Protein AF-A0AAU1DVN7-F1 (afdb_monomer)

Foldseek 3Di:
DDPDPCPPVNVVVVVVVVVVVVVVVVVVVVVVVVVVVVVVVVVVVVVVVVVVVVVVLVPDDPVPPPDPPPPPPPPPDDPDDDDDDDPDDDDDDDDDDDDDDDD

Sequence (103 aa):
MSGGELTLGAVLARLEEREREMTAQAETVREQITQLTAQHDELGRAAEEVRITRKTLLELPERNRPRRRHRSCRIIRPTSRSWRCSPRPTVRCGHGRSVRRWT

Mean predicted aligned error: 17.9 Å

Structure (mmCIF, N/CA/C/O backbone):
data_AF-A0AAU1DVN7-F1
#
_entry.id   AF-A0AAU1DVN7-F1
#
loop_
_atom_site.group_PDB
_atom_site.id
_atom_site.type_symbol
_atom_site.label_atom_id
_atom_site.label_alt_id
_atom_site.label_comp_id
_atom_site.label_asym_id
_atom_site.label_entity_id
_atom_site.label_seq_id
_atom_site.pdbx_PDB_ins_code
_atom_site.Cartn_x
_atom_site.Cartn_y
_atom_site.Cartn_z
_atom_site.occupancy
_atom_site.B_iso_or_equiv
_atom_site.auth_seq_id
_atom_site.auth_comp_id
_atom_site.auth_asym_id
_atom_site.auth_atom_id
_atom_site.pdbx_PDB_model_num
ATOM 1 N N . MET A 1 1 ? -38.120 -9.063 26.243 1.00 33.97 1 MET A N 1
ATOM 2 C CA . MET A 1 1 ? -37.143 -9.221 27.344 1.00 33.97 1 MET A CA 1
ATOM 3 C C . MET A 1 1 ? -36.212 -8.022 27.308 1.00 33.97 1 MET A C 1
ATOM 5 O O . MET A 1 1 ? -35.850 -7.609 26.216 1.00 33.97 1 MET A O 1
ATOM 9 N N . SER A 1 2 ? -35.979 -7.403 28.465 1.00 47.16 2 SER A N 1
ATOM 10 C CA . SER A 1 2 ? -35.516 -6.021 28.666 1.00 47.16 2 SER A CA 1
ATOM 11 C C . SER A 1 2 ? -34.348 -5.588 27.773 1.00 47.16 2 SER A C 1
ATOM 13 O O . SER A 1 2 ? -33.230 -6.078 27.930 1.00 47.16 2 SER A O 1
ATOM 15 N N . GLY A 1 3 ? -34.597 -4.605 26.902 1.00 50.34 3 GLY A N 1
ATOM 16 C CA . GLY A 1 3 ? -33.553 -3.706 26.415 1.00 50.34 3 GLY A CA 1
ATOM 17 C C . GLY A 1 3 ? -33.081 -2.879 27.604 1.00 50.34 3 GLY A C 1
ATOM 18 O O . GLY A 1 3 ? -33.647 -1.831 27.887 1.00 50.34 3 GLY A O 1
ATOM 19 N N . GLY A 1 4 ? -32.171 -3.457 28.387 1.00 54.72 4 GLY A N 1
ATOM 20 C CA . GLY A 1 4 ? -31.699 -2.884 29.638 1.00 54.72 4 GLY A CA 1
ATOM 21 C C . GLY A 1 4 ? -31.046 -1.532 29.393 1.00 54.72 4 GLY A C 1
ATOM 22 O O . GLY A 1 4 ? -30.314 -1.366 28.417 1.00 54.72 4 GLY A O 1
ATOM 23 N N . GLU A 1 5 ? -31.316 -0.582 30.283 1.00 57.97 5 GLU A N 1
ATOM 24 C CA . GLU A 1 5 ? -30.529 0.637 30.427 1.00 57.97 5 GLU A CA 1
ATOM 25 C C . GLU A 1 5 ? -29.046 0.255 30.467 1.00 57.97 5 GLU A C 1
ATOM 27 O O . GLU A 1 5 ? -28.548 -0.294 31.451 1.00 57.97 5 GLU A O 1
ATOM 32 N N . LEU A 1 6 ? -28.331 0.498 29.367 1.00 69.56 6 LEU A N 1
ATOM 33 C CA . LEU A 1 6 ? -26.879 0.476 29.394 1.00 69.56 6 LEU A CA 1
ATOM 34 C C . LEU A 1 6 ? -26.471 1.613 30.325 1.00 69.56 6 LEU A C 1
ATOM 36 O O . LEU A 1 6 ? -26.677 2.785 30.010 1.00 69.56 6 LEU A O 1
ATOM 40 N N . THR A 1 7 ? -25.939 1.262 31.493 1.00 84.88 7 THR A N 1
ATOM 41 C CA . THR A 1 7 ? -25.397 2.252 32.420 1.00 84.88 7 THR A CA 1
ATOM 42 C C . THR A 1 7 ? -24.336 3.075 31.690 1.00 84.88 7 THR A C 1
ATOM 44 O O . THR A 1 7 ? -23.621 2.558 30.826 1.00 84.88 7 THR A O 1
ATOM 47 N N . LEU A 1 8 ? -24.210 4.360 32.030 1.00 90.69 8 LEU A N 1
ATOM 48 C CA . LEU A 1 8 ? -23.222 5.249 31.409 1.00 90.69 8 LEU A CA 1
ATOM 49 C C . LEU A 1 8 ? -21.813 4.624 31.402 1.00 90.69 8 LEU A C 1
ATOM 51 O O . LEU A 1 8 ? -21.110 4.702 30.400 1.00 90.69 8 LEU A O 1
ATOM 55 N N . GLY A 1 9 ? -21.441 3.915 32.474 1.00 92.19 9 GLY A N 1
ATOM 56 C CA . GLY A 1 9 ? -20.172 3.186 32.562 1.00 92.19 9 GLY A CA 1
ATOM 57 C C . GLY A 1 9 ? -20.016 2.058 31.533 1.00 92.19 9 GLY A C 1
ATOM 58 O O . GLY A 1 9 ? -18.940 1.908 30.960 1.00 92.19 9 GLY A O 1
ATOM 59 N N . ALA A 1 10 ? -21.076 1.299 31.235 1.00 92.25 10 ALA A N 1
ATOM 60 C CA . ALA A 1 10 ? -21.034 0.253 30.210 1.00 92.25 10 ALA A CA 1
ATOM 61 C C . ALA A 1 10 ? -20.883 0.834 28.793 1.00 92.25 10 ALA A C 1
ATOM 63 O O . ALA A 1 10 ? -20.189 0.258 27.953 1.00 92.25 10 ALA A O 1
ATOM 64 N N . VAL A 1 11 ? -21.503 1.989 28.529 1.00 94.75 11 VAL A N 1
ATOM 65 C CA . VAL A 1 11 ? -21.347 2.703 27.252 1.00 94.75 11 VAL A CA 1
ATOM 66 C C . VAL A 1 11 ? -19.919 3.225 27.096 1.00 94.75 11 VAL A C 1
ATOM 68 O O . VAL A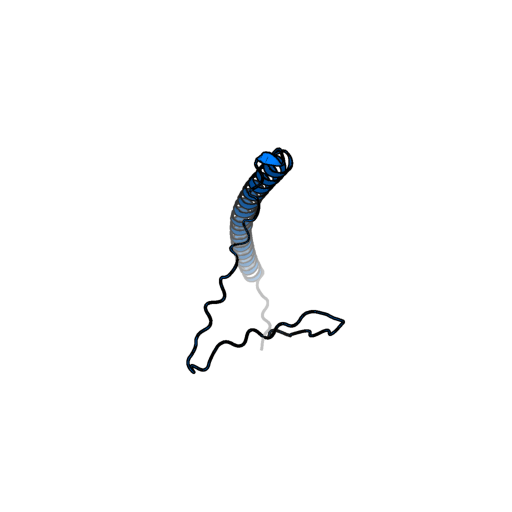 1 11 ? -19.314 3.013 26.047 1.00 94.75 11 VAL A O 1
ATOM 71 N N . LEU A 1 12 ? -19.361 3.844 28.140 1.00 95.56 12 LEU A N 1
ATOM 72 C CA . LEU A 1 12 ? -17.990 4.361 28.127 1.00 95.56 12 LEU A CA 1
ATOM 73 C C . LEU A 1 12 ? -16.959 3.248 27.905 1.00 95.56 12 LEU A C 1
ATOM 75 O O . LEU A 1 12 ? -16.116 3.381 27.024 1.00 95.56 12 LEU A O 1
ATOM 79 N N . ALA A 1 13 ? -17.084 2.113 28.597 1.00 95.25 13 ALA A N 1
ATOM 80 C CA . ALA A 1 13 ? -16.178 0.978 28.410 1.00 95.25 13 ALA A CA 1
ATOM 81 C C . ALA A 1 13 ? -16.189 0.442 26.965 1.00 95.25 13 ALA A C 1
ATOM 83 O O . ALA A 1 13 ? -15.145 0.107 26.407 1.00 95.25 13 ALA A O 1
ATOM 84 N N . ARG A 1 14 ? -17.366 0.395 26.326 1.00 95.44 14 ARG A N 1
ATOM 85 C CA . ARG A 1 14 ? -17.489 -0.026 24.922 1.00 95.44 14 ARG A CA 1
ATOM 86 C C . ARG A 1 14 ? -16.871 0.984 23.954 1.00 95.44 14 ARG A C 1
ATOM 88 O O . ARG A 1 14 ? -16.321 0.576 22.932 1.00 95.44 14 ARG A O 1
ATOM 95 N N . LEU A 1 15 ? -16.992 2.278 24.245 1.00 97.75 15 LEU A N 1
ATOM 96 C CA . LEU A 1 15 ? -16.375 3.329 23.436 1.00 97.75 15 LEU A CA 1
ATOM 97 C C . LEU A 1 15 ? -14.852 3.280 23.533 1.00 97.75 15 LEU A C 1
ATOM 99 O O . LEU A 1 15 ? -14.203 3.300 22.494 1.00 97.75 15 LEU A O 1
ATOM 103 N N . GLU A 1 16 ? -14.300 3.130 24.738 1.00 97.56 16 GLU A N 1
ATOM 104 C CA . GLU A 1 16 ? -12.854 2.971 24.927 1.00 97.56 16 GLU A CA 1
ATOM 105 C C . GLU A 1 16 ? -12.308 1.768 24.157 1.00 97.56 16 GLU A C 1
ATOM 107 O O . GLU A 1 16 ? -11.283 1.867 23.486 1.00 97.56 16 GLU A O 1
ATOM 112 N N . GLU A 1 17 ? -13.001 0.628 24.214 1.00 97.81 17 GLU A N 1
ATOM 113 C CA . GLU A 1 17 ? -12.583 -0.558 23.469 1.00 97.81 17 GLU A CA 1
ATOM 114 C C . GLU A 1 17 ? -12.603 -0.309 21.959 1.00 97.81 17 GLU A C 1
ATOM 116 O O . GLU A 1 17 ? -11.655 -0.645 21.248 1.00 97.81 17 GLU A O 1
ATOM 121 N N . ARG A 1 18 ? -13.652 0.354 21.462 1.00 98.12 18 ARG A N 1
ATOM 122 C CA . ARG A 1 18 ? -13.750 0.682 20.042 1.00 98.12 18 ARG A CA 1
ATOM 123 C C . ARG A 1 18 ? -12.676 1.677 19.603 1.00 98.12 18 ARG A C 1
ATOM 125 O O . ARG A 1 18 ? -12.153 1.548 18.500 1.00 98.12 18 ARG A O 1
ATOM 132 N N . GLU A 1 19 ? -12.341 2.649 20.444 1.00 98.38 19 GLU A N 1
ATOM 133 C CA . GLU A 1 19 ? -11.272 3.614 20.187 1.00 98.38 19 GLU A CA 1
ATOM 134 C C . GLU A 1 19 ? -9.904 2.926 20.108 1.00 98.38 19 GLU A C 1
ATOM 136 O O . GLU A 1 19 ? -9.130 3.187 19.181 1.00 98.38 19 GLU A O 1
ATOM 141 N N . ARG A 1 20 ? -9.625 1.982 21.017 1.00 98.19 20 ARG A N 1
ATOM 142 C CA . ARG A 1 20 ? -8.405 1.161 20.968 1.00 98.19 20 ARG A CA 1
ATOM 143 C C . ARG A 1 20 ? -8.348 0.315 19.703 1.00 98.19 20 ARG A C 1
ATOM 145 O O . ARG A 1 20 ? -7.318 0.300 19.033 1.00 98.19 20 ARG A O 1
ATOM 152 N N . GLU A 1 21 ? -9.449 -0.336 19.337 1.00 98.44 21 GLU A N 1
ATOM 153 C CA . GLU A 1 21 ? -9.533 -1.140 18.114 1.00 98.44 21 GLU A CA 1
ATOM 154 C C . GLU A 1 21 ? -9.285 -0.287 16.860 1.00 98.44 21 GLU A C 1
ATOM 156 O O . GLU A 1 21 ? -8.502 -0.668 15.990 1.00 98.44 21 GLU A O 1
ATOM 161 N N . MET A 1 22 ? -9.901 0.896 16.779 1.00 98.50 22 MET A N 1
ATOM 162 C CA . MET A 1 22 ? -9.688 1.830 15.671 1.00 98.50 22 MET A CA 1
ATOM 163 C C . MET A 1 22 ? -8.243 2.329 15.615 1.00 98.50 22 MET A C 1
ATOM 165 O O . MET A 1 22 ? -7.681 2.442 14.527 1.00 98.50 22 MET A O 1
ATOM 169 N N . THR A 1 23 ? -7.627 2.587 16.769 1.00 98.44 23 THR A N 1
ATOM 170 C CA . THR A 1 23 ? -6.216 2.985 16.850 1.00 98.44 23 THR A CA 1
ATOM 171 C C . THR A 1 23 ? -5.308 1.861 16.353 1.00 98.44 23 THR A C 1
ATOM 173 O O . THR A 1 23 ? -4.443 2.101 15.515 1.00 98.44 23 THR A O 1
ATOM 176 N N . ALA A 1 24 ? -5.548 0.618 16.777 1.00 98.31 24 ALA A N 1
ATOM 177 C CA . ALA A 1 24 ? -4.791 -0.541 16.310 1.00 98.31 24 ALA A CA 1
ATOM 178 C C . ALA A 1 24 ? -4.927 -0.749 14.790 1.00 98.31 24 ALA A C 1
ATOM 180 O O . ALA A 1 24 ? -3.931 -0.959 14.096 1.00 98.31 24 ALA A O 1
ATOM 181 N N . GLN A 1 25 ? -6.146 -0.619 14.254 1.00 98.44 25 GLN A N 1
ATOM 182 C CA . GLN A 1 25 ? -6.393 -0.672 12.810 1.00 98.44 25 GLN A CA 1
ATOM 183 C C . GLN A 1 25 ? -5.655 0.447 12.069 1.00 98.44 25 GLN A C 1
ATOM 185 O O . GLN A 1 25 ? -5.058 0.198 11.022 1.00 98.44 25 GLN A O 1
ATOM 190 N N . ALA A 1 26 ? -5.663 1.668 12.609 1.00 98.50 26 ALA A N 1
ATOM 191 C CA . ALA A 1 26 ? -4.958 2.797 12.017 1.00 98.50 26 ALA A CA 1
ATOM 192 C C . ALA A 1 26 ? -3.444 2.552 11.949 1.00 98.50 26 ALA A C 1
ATOM 194 O O . ALA A 1 26 ? -2.841 2.844 10.917 1.00 98.50 26 ALA A O 1
ATOM 195 N N . GLU A 1 27 ? -2.837 1.975 12.989 1.00 98.50 27 GLU A N 1
ATOM 196 C CA . GLU A 1 27 ? -1.413 1.621 12.962 1.00 98.50 27 GLU A CA 1
ATOM 197 C C . GLU A 1 27 ? -1.112 0.522 11.937 1.00 98.50 27 GLU A C 1
ATOM 199 O O . GLU A 1 27 ? -0.198 0.675 11.130 1.00 98.50 27 GLU A O 1
ATOM 204 N N . THR A 1 28 ? -1.937 -0.527 11.859 1.00 98.38 28 THR A N 1
ATOM 205 C CA . THR A 1 28 ? -1.778 -1.561 10.818 1.00 98.38 28 THR A CA 1
ATOM 206 C C . THR A 1 28 ? -1.843 -0.962 9.409 1.00 98.38 28 THR A C 1
ATOM 208 O O . THR A 1 28 ? -1.044 -1.301 8.536 1.00 98.38 28 THR A O 1
ATOM 211 N N . VAL A 1 29 ? -2.774 -0.036 9.165 1.00 98.56 29 VAL A N 1
ATOM 212 C CA . VAL A 1 29 ? -2.880 0.648 7.868 1.00 98.56 29 VAL A CA 1
ATOM 213 C C . VAL A 1 29 ? -1.662 1.541 7.609 1.00 98.56 29 VAL A C 1
ATOM 215 O O . VAL A 1 29 ? -1.171 1.584 6.481 1.00 98.56 29 VAL A O 1
ATOM 218 N N . ARG A 1 30 ? -1.126 2.228 8.624 1.00 98.62 30 ARG A N 1
ATOM 219 C CA . ARG A 1 30 ? 0.107 3.027 8.489 1.00 98.62 30 ARG A CA 1
ATOM 220 C C . ARG A 1 30 ? 1.308 2.170 8.106 1.00 98.62 30 ARG A C 1
ATOM 222 O O . ARG A 1 30 ? 2.089 2.579 7.244 1.00 98.62 30 ARG A O 1
ATOM 229 N N . GLU A 1 31 ? 1.441 0.981 8.682 1.00 98.38 31 GLU A N 1
ATOM 230 C CA . GLU A 1 31 ? 2.490 0.029 8.305 1.00 98.38 31 GLU A CA 1
ATOM 231 C C . GLU A 1 31 ? 2.347 -0.400 6.840 1.00 98.38 31 GLU A C 1
ATOM 233 O O . GLU A 1 31 ? 3.316 -0.344 6.079 1.00 98.38 31 GLU A O 1
ATOM 238 N N . GLN A 1 32 ? 1.126 -0.728 6.402 1.00 98.56 32 GLN A N 1
ATOM 239 C CA . GLN A 1 32 ? 0.848 -1.073 5.004 1.00 98.56 32 GLN A CA 1
ATOM 240 C C . GLN A 1 32 ? 1.187 0.077 4.047 1.00 98.56 32 GLN A C 1
ATOM 242 O O . GLN A 1 32 ? 1.824 -0.145 3.018 1.00 98.56 32 GLN A O 1
ATOM 247 N N . ILE A 1 33 ? 0.807 1.313 4.390 1.00 98.69 33 ILE A N 1
ATOM 248 C CA . ILE A 1 33 ? 1.155 2.510 3.611 1.00 98.69 33 ILE A CA 1
ATOM 249 C C . ILE A 1 33 ? 2.673 2.656 3.513 1.00 98.69 33 ILE A C 1
ATOM 251 O O . ILE A 1 33 ? 3.193 2.922 2.430 1.00 98.69 33 ILE A O 1
ATOM 255 N N . THR A 1 34 ? 3.389 2.457 4.617 1.00 98.62 34 THR A N 1
ATOM 256 C CA . THR A 1 34 ? 4.853 2.557 4.652 1.00 98.62 34 THR A CA 1
ATOM 257 C C . THR A 1 34 ? 5.496 1.520 3.731 1.00 98.62 34 THR A C 1
ATOM 259 O O . THR A 1 34 ? 6.347 1.862 2.911 1.00 98.62 34 THR A O 1
ATOM 262 N N . GLN A 1 35 ? 5.035 0.268 3.794 1.00 98.50 35 GLN A N 1
ATOM 263 C CA . GLN A 1 35 ? 5.515 -0.807 2.925 1.00 98.50 35 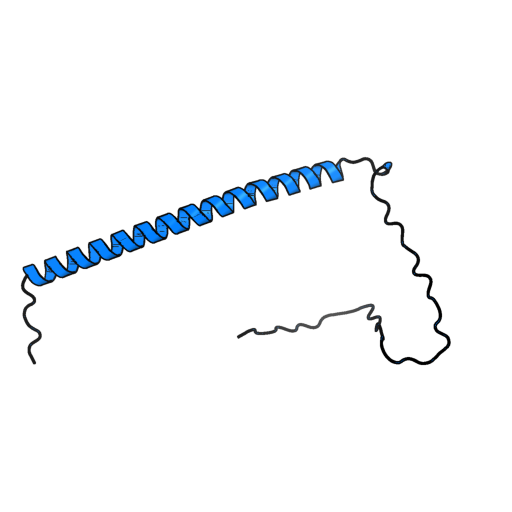GLN A CA 1
ATOM 264 C C . GLN A 1 35 ? 5.236 -0.520 1.443 1.00 98.50 35 GLN A C 1
ATOM 266 O O . GLN A 1 35 ? 6.130 -0.650 0.606 1.00 98.50 35 GLN A O 1
ATOM 271 N N . LEU A 1 36 ? 4.010 -0.113 1.109 1.00 98.75 36 LEU A N 1
ATOM 272 C CA . LEU A 1 36 ? 3.622 0.201 -0.267 1.00 98.75 36 LEU A CA 1
ATOM 273 C C . LEU A 1 36 ? 4.383 1.412 -0.813 1.00 98.75 36 LEU A C 1
ATOM 275 O O . LEU A 1 36 ? 4.750 1.427 -1.985 1.00 98.75 36 LEU A O 1
ATOM 279 N N . THR A 1 37 ? 4.658 2.406 0.031 1.00 98.50 37 THR A N 1
ATOM 280 C CA . THR A 1 37 ? 5.450 3.582 -0.350 1.00 98.50 37 THR A CA 1
ATOM 281 C C . THR A 1 37 ? 6.887 3.182 -0.677 1.00 98.50 37 THR A C 1
ATOM 283 O O . THR A 1 37 ? 7.407 3.589 -1.711 1.00 98.50 37 THR A O 1
ATOM 286 N N . ALA A 1 38 ? 7.503 2.306 0.124 1.00 98.56 38 ALA A N 1
ATOM 287 C CA . ALA A 1 38 ? 8.837 1.785 -0.174 1.00 98.56 38 ALA A CA 1
ATOM 288 C C . ALA A 1 38 ? 8.876 1.039 -1.522 1.00 98.56 38 ALA A C 1
ATOM 290 O O . ALA A 1 38 ? 9.746 1.300 -2.353 1.00 98.56 38 ALA A O 1
ATOM 291 N N . GLN A 1 39 ? 7.889 0.176 -1.783 1.00 98.62 39 GLN A N 1
ATOM 292 C CA . GLN A 1 39 ? 7.766 -0.521 -3.070 1.00 98.62 39 GLN A CA 1
ATOM 293 C C . GLN A 1 39 ? 7.566 0.452 -4.240 1.00 98.62 39 GLN A C 1
ATOM 295 O O . GLN A 1 39 ? 8.142 0.271 -5.313 1.00 98.62 39 GLN A O 1
ATOM 300 N N . HIS A 1 40 ? 6.758 1.496 -4.049 1.00 98.69 40 HIS A N 1
ATOM 301 C CA . HIS A 1 40 ? 6.544 2.531 -5.054 1.00 98.69 40 HIS A CA 1
ATOM 302 C C . HIS A 1 40 ? 7.848 3.272 -5.387 1.00 98.69 40 HIS A C 1
ATOM 304 O O . HIS A 1 40 ? 8.147 3.492 -6.562 1.00 98.69 40 HIS A O 1
ATOM 310 N N . ASP A 1 41 ? 8.654 3.603 -4.380 1.00 98.62 41 ASP A N 1
ATOM 311 C CA . ASP A 1 41 ? 9.940 4.273 -4.575 1.00 98.62 41 ASP A CA 1
ATOM 312 C C . ASP A 1 41 ? 10.946 3.387 -5.318 1.00 98.62 41 ASP A C 1
ATOM 314 O O . ASP A 1 41 ? 11.651 3.860 -6.212 1.00 98.62 41 ASP A O 1
ATOM 318 N N . GLU A 1 42 ? 10.995 2.093 -5.000 1.00 98.56 42 GLU A N 1
ATOM 319 C CA . GLU A 1 42 ? 11.816 1.115 -5.719 1.00 98.56 42 GLU A CA 1
ATOM 320 C C . GLU A 1 42 ? 11.410 1.005 -7.192 1.00 98.56 42 GLU A C 1
ATOM 322 O O . GLU A 1 42 ? 12.263 1.072 -8.082 1.00 98.56 42 GLU A O 1
ATOM 327 N N . LEU A 1 43 ? 10.105 0.910 -7.469 1.00 98.69 43 LEU A N 1
ATOM 328 C CA . LEU A 1 43 ? 9.581 0.910 -8.836 1.00 98.69 43 LEU A CA 1
ATOM 329 C C . LEU A 1 43 ? 9.907 2.215 -9.566 1.00 98.69 43 LEU A C 1
ATOM 331 O O . LEU A 1 43 ? 10.253 2.185 -10.748 1.00 98.69 43 LEU A O 1
ATOM 335 N N . GLY A 1 44 ? 9.843 3.352 -8.870 1.00 98.56 44 GLY A N 1
ATOM 336 C CA . GLY A 1 44 ? 10.245 4.651 -9.400 1.00 98.56 44 GLY A CA 1
ATOM 337 C C . GLY A 1 44 ? 11.711 4.670 -9.837 1.00 98.56 44 GLY A C 1
ATOM 338 O O . GLY A 1 44 ? 12.013 5.106 -10.951 1.00 98.56 44 GLY A O 1
ATOM 339 N N . ARG A 1 45 ? 12.618 4.133 -9.011 1.00 98.50 45 ARG A N 1
ATOM 340 C CA . ARG A 1 45 ? 14.049 4.010 -9.347 1.00 98.50 45 ARG A CA 1
ATOM 341 C C . ARG A 1 45 ? 14.268 3.088 -10.544 1.00 98.50 45 ARG A C 1
ATOM 343 O O . ARG A 1 45 ? 14.931 3.485 -11.499 1.00 98.50 45 ARG A O 1
ATOM 350 N N . ALA A 1 46 ? 13.653 1.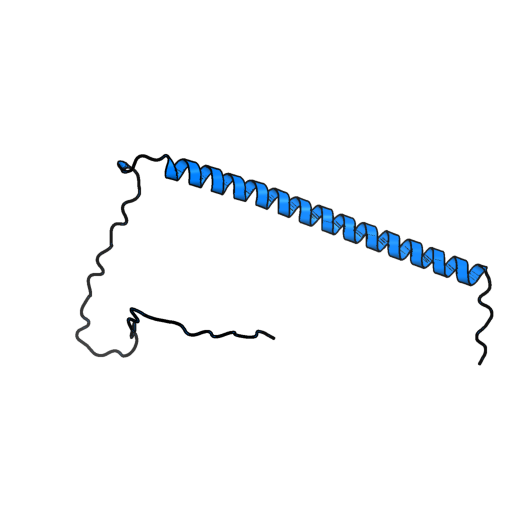906 -10.541 1.00 98.38 46 ALA A N 1
ATOM 351 C CA . ALA A 1 46 ? 13.761 0.955 -11.647 1.00 98.38 46 ALA A CA 1
ATOM 352 C C . ALA A 1 46 ? 13.234 1.544 -12.970 1.00 98.38 46 ALA A C 1
ATOM 354 O O . ALA A 1 46 ? 13.834 1.371 -14.033 1.00 98.38 46 ALA A O 1
ATOM 355 N N . ALA A 1 47 ? 12.127 2.288 -12.921 1.00 98.50 47 ALA A N 1
ATOM 356 C CA . ALA A 1 47 ? 11.580 2.963 -14.093 1.00 98.50 47 ALA A CA 1
ATOM 357 C C . ALA A 1 47 ? 12.527 4.046 -14.635 1.00 98.50 47 ALA A C 1
ATOM 359 O O . ALA A 1 47 ? 12.636 4.206 -15.855 1.00 98.50 47 ALA A O 1
ATOM 360 N N . GLU A 1 48 ? 13.224 4.771 -13.758 1.00 98.56 48 GLU A N 1
ATOM 361 C CA . GLU A 1 48 ? 14.218 5.760 -14.170 1.00 98.56 48 GLU A CA 1
ATOM 362 C C . GLU A 1 48 ? 15.440 5.101 -14.821 1.00 98.56 48 GLU A C 1
ATOM 364 O O . GLU A 1 48 ? 15.871 5.538 -15.885 1.00 98.56 48 GLU A O 1
ATOM 369 N N . GLU A 1 49 ? 15.940 3.989 -14.282 1.00 98.31 49 GLU A N 1
ATOM 370 C CA . GLU A 1 49 ? 17.025 3.222 -14.911 1.00 98.31 49 GLU A CA 1
ATOM 371 C C . GLU A 1 49 ? 16.655 2.748 -16.323 1.00 98.31 49 GLU A C 1
ATOM 373 O O . GLU A 1 49 ? 17.444 2.872 -17.268 1.00 98.31 49 GLU A O 1
ATOM 378 N N . VAL A 1 50 ? 15.425 2.259 -16.504 1.00 98.31 50 VAL A N 1
ATOM 379 C CA . VAL A 1 50 ? 14.904 1.879 -17.824 1.00 98.31 50 VAL A CA 1
ATOM 380 C C . VAL A 1 50 ? 14.812 3.096 -18.744 1.00 98.31 50 VAL A C 1
ATOM 382 O O . VAL A 1 50 ? 15.153 3.002 -19.927 1.00 98.31 50 VAL A O 1
ATOM 385 N N . ARG A 1 51 ? 14.375 4.251 -18.231 1.00 98.12 51 ARG A N 1
ATOM 386 C CA . ARG A 1 51 ? 14.285 5.503 -18.996 1.00 98.12 51 ARG A CA 1
ATOM 387 C C . ARG A 1 51 ? 15.659 5.981 -19.457 1.00 98.12 51 ARG A C 1
ATOM 389 O O . ARG A 1 51 ? 15.809 6.300 -20.639 1.00 98.12 51 ARG A O 1
ATOM 396 N N . ILE A 1 52 ? 16.648 5.976 -18.565 1.00 97.62 52 ILE A N 1
ATOM 397 C CA . ILE A 1 52 ? 18.045 6.299 -18.870 1.00 97.62 52 ILE A CA 1
ATOM 398 C C . ILE A 1 52 ? 18.562 5.339 -19.939 1.00 97.62 52 ILE A C 1
ATOM 400 O O . ILE A 1 52 ? 19.012 5.780 -20.993 1.00 97.62 52 ILE A O 1
ATOM 404 N N . THR A 1 53 ? 18.398 4.032 -19.729 1.00 96.69 53 THR A N 1
ATOM 405 C CA . THR A 1 53 ? 18.840 3.004 -20.681 1.00 96.69 53 THR A CA 1
ATOM 406 C C . THR A 1 53 ? 18.208 3.208 -22.058 1.00 96.69 53 THR A C 1
ATOM 408 O O . THR A 1 53 ? 18.899 3.184 -23.078 1.00 96.69 53 THR A O 1
ATOM 411 N N . ARG A 1 54 ? 16.896 3.467 -22.115 1.00 97.25 54 ARG A N 1
ATOM 412 C CA . ARG A 1 54 ? 16.185 3.770 -23.363 1.00 97.25 54 ARG A CA 1
ATOM 413 C C . ARG A 1 54 ? 16.773 4.996 -24.055 1.00 97.25 54 ARG A C 1
ATOM 415 O O . ARG A 1 54 ? 16.984 4.943 -25.264 1.00 97.25 54 ARG A O 1
ATOM 422 N N . LYS A 1 55 ? 17.023 6.080 -23.316 1.00 97.06 55 LYS A N 1
ATOM 423 C CA . LYS A 1 55 ? 17.629 7.303 -23.856 1.00 97.06 55 LYS A CA 1
ATOM 424 C C . LYS A 1 55 ? 19.005 7.004 -24.453 1.00 97.06 55 LYS A C 1
ATOM 426 O O . LYS A 1 55 ? 19.224 7.299 -25.624 1.00 97.06 55 LYS A O 1
ATOM 431 N N . THR A 1 56 ? 19.872 6.322 -23.706 1.00 95.00 56 THR A N 1
ATOM 432 C CA . THR A 1 56 ? 21.211 5.940 -24.174 1.00 95.00 56 THR A CA 1
ATOM 433 C C . THR A 1 56 ? 21.148 5.105 -25.451 1.00 95.00 56 THR A C 1
ATOM 435 O O . THR A 1 56 ? 21.861 5.391 -26.406 1.00 95.00 56 THR A O 1
ATOM 438 N N . LEU A 1 57 ? 20.262 4.105 -25.521 1.00 92.69 57 LEU A N 1
ATOM 439 C CA . LEU A 1 57 ? 20.111 3.260 -26.711 1.00 92.69 57 LEU A CA 1
ATOM 440 C C . LEU A 1 57 ? 19.622 4.029 -27.947 1.00 92.69 57 LEU A C 1
ATOM 442 O O . LEU A 1 57 ? 19.974 3.661 -29.070 1.00 92.69 57 LEU A O 1
ATOM 446 N N . LEU A 1 58 ? 18.808 5.070 -27.761 1.00 92.31 58 LEU A N 1
ATOM 447 C CA . LEU A 1 58 ? 18.349 5.928 -28.856 1.00 92.31 58 LEU A CA 1
ATOM 448 C C . LEU A 1 58 ? 19.464 6.839 -29.379 1.00 92.31 58 LEU A C 1
ATOM 450 O O . LEU A 1 58 ? 19.520 7.080 -30.584 1.00 92.31 58 LEU A O 1
ATOM 454 N N . GLU A 1 59 ? 20.353 7.293 -28.497 1.00 91.00 59 GLU A N 1
ATOM 455 C CA . GLU A 1 59 ? 21.504 8.141 -28.827 1.00 91.00 59 GLU A CA 1
ATOM 456 C C . GLU A 1 59 ? 22.670 7.356 -29.463 1.00 91.00 59 GLU A C 1
ATOM 458 O O . GLU A 1 59 ? 23.577 7.957 -30.040 1.00 91.00 59 GLU A O 1
ATOM 463 N N . LEU A 1 60 ? 22.651 6.015 -29.422 1.00 86.38 60 LEU A N 1
ATOM 464 C CA . LEU A 1 60 ? 23.686 5.198 -30.059 1.00 86.38 60 LEU A CA 1
ATOM 465 C C . LEU A 1 60 ? 23.697 5.374 -31.595 1.00 86.38 60 LEU A C 1
ATOM 467 O O . LEU A 1 60 ? 22.661 5.188 -32.248 1.00 86.38 60 LEU A O 1
ATOM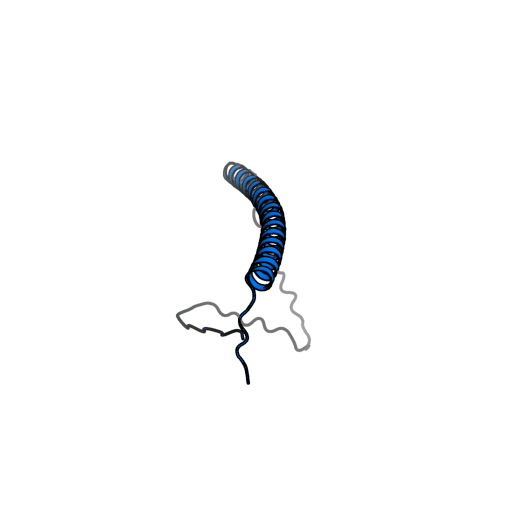 471 N N . PRO A 1 61 ? 24.877 5.607 -32.206 1.00 80.31 61 PRO A N 1
ATOM 472 C CA . PRO A 1 61 ? 25.031 5.631 -33.657 1.00 80.31 61 PRO A CA 1
ATOM 473 C C . PRO A 1 61 ? 24.575 4.315 -34.298 1.00 80.31 61 PRO A C 1
ATOM 475 O O . PRO A 1 61 ? 24.866 3.229 -33.789 1.00 80.31 61 PRO A O 1
ATOM 478 N N . GLU A 1 62 ? 23.929 4.381 -35.467 1.00 65.31 62 GLU A N 1
ATOM 479 C CA . GLU A 1 62 ? 23.338 3.208 -36.137 1.00 65.31 62 GLU A CA 1
ATOM 480 C C . GLU A 1 62 ? 24.324 2.057 -36.402 1.00 65.31 62 GLU A C 1
ATOM 482 O O . GLU A 1 62 ? 23.916 0.899 -36.504 1.00 65.31 62 GLU A O 1
ATOM 487 N N . ARG A 1 63 ? 25.628 2.357 -36.461 1.00 63.28 63 ARG A N 1
ATOM 488 C CA . ARG A 1 63 ? 26.708 1.380 -36.655 1.00 63.28 63 ARG A CA 1
ATOM 489 C C . ARG A 1 63 ? 26.818 0.357 -35.511 1.00 63.28 63 ARG A C 1
ATOM 491 O O . ARG A 1 63 ? 27.246 -0.763 -35.767 1.00 63.28 63 ARG A O 1
ATOM 498 N N . ASN A 1 64 ? 26.381 0.714 -34.300 1.00 59.72 64 ASN A N 1
ATOM 499 C CA . ASN A 1 64 ? 26.449 -0.127 -33.096 1.00 59.72 64 ASN A CA 1
ATOM 500 C C . ASN A 1 64 ? 25.107 -0.771 -32.721 1.00 59.72 64 ASN A C 1
ATOM 502 O O . ASN A 1 64 ? 25.027 -1.505 -31.735 1.00 59.72 64 ASN A O 1
ATOM 506 N N . ARG A 1 65 ? 24.040 -0.530 -33.494 1.00 60.56 65 ARG A N 1
ATOM 507 C CA . ARG A 1 65 ? 22.770 -1.226 -33.270 1.00 60.56 65 ARG A CA 1
ATOM 508 C C . ARG A 1 65 ? 22.969 -2.706 -33.603 1.00 60.56 65 ARG A C 1
ATOM 510 O O . ARG A 1 65 ? 23.468 -3.004 -34.694 1.00 60.56 65 ARG A O 1
ATOM 517 N N . PRO A 1 66 ? 22.575 -3.650 -32.727 1.00 63.66 66 PRO A N 1
ATOM 518 C CA . PRO A 1 66 ? 22.644 -5.065 -33.049 1.00 63.66 66 PRO A CA 1
ATOM 519 C C . PRO A 1 66 ? 21.721 -5.319 -34.240 1.00 63.66 66 PRO A C 1
ATOM 521 O O . PRO A 1 66 ? 20.501 -5.432 -34.105 1.00 63.66 66 PRO A O 1
ATOM 524 N N . ARG A 1 67 ? 22.303 -5.374 -35.443 1.00 60.75 67 ARG A N 1
ATOM 525 C CA . ARG A 1 67 ? 21.591 -5.809 -36.638 1.00 60.75 67 ARG A CA 1
ATOM 526 C C . ARG A 1 67 ? 21.089 -7.205 -36.324 1.00 60.75 67 ARG A C 1
ATOM 528 O O . ARG A 1 67 ? 21.899 -8.105 -36.098 1.00 60.75 67 ARG A O 1
ATOM 535 N N . ARG A 1 68 ? 19.763 -7.374 -36.281 1.00 60.53 68 ARG A N 1
ATOM 536 C CA . ARG A 1 68 ? 19.125 -8.688 -36.201 1.00 60.53 68 ARG A CA 1
ATOM 537 C C . ARG A 1 68 ? 19.686 -9.518 -37.350 1.00 60.53 68 ARG A C 1
ATOM 539 O O . ARG A 1 68 ? 19.243 -9.400 -38.488 1.00 60.53 68 ARG A O 1
ATOM 546 N N . ARG A 1 69 ? 20.701 -10.337 -37.064 1.00 58.91 69 ARG A N 1
ATOM 547 C CA . ARG A 1 69 ? 21.119 -11.400 -37.964 1.00 58.91 69 ARG A CA 1
ATOM 548 C C . ARG A 1 69 ? 19.927 -12.335 -37.994 1.00 58.91 69 ARG A C 1
ATOM 550 O O . ARG A 1 69 ? 19.708 -13.084 -37.045 1.00 58.91 69 ARG A O 1
ATOM 557 N N . HIS A 1 70 ? 19.112 -12.225 -39.039 1.00 56.62 70 HIS A N 1
ATOM 558 C CA . HIS A 1 70 ? 18.153 -13.258 -39.379 1.00 56.62 70 HIS A CA 1
ATOM 559 C C . HIS A 1 70 ? 18.958 -14.555 -39.469 1.00 56.62 70 HIS A C 1
ATOM 561 O O . HIS A 1 70 ? 19.670 -14.784 -40.445 1.00 56.62 70 HIS A O 1
ATOM 567 N N . ARG A 1 71 ? 18.916 -15.380 -38.413 1.00 54.38 71 ARG A N 1
ATOM 568 C CA . ARG A 1 71 ? 19.282 -16.788 -38.523 1.00 54.38 71 ARG A CA 1
ATOM 569 C C . ARG A 1 71 ? 18.316 -17.325 -39.561 1.00 54.38 71 ARG A C 1
ATOM 571 O O . ARG A 1 71 ? 17.141 -17.509 -39.258 1.00 54.38 71 ARG A O 1
ATOM 578 N N . SER A 1 72 ? 18.779 -17.482 -40.800 1.00 52.12 72 SER A N 1
ATOM 579 C CA . SER A 1 72 ? 18.018 -18.213 -41.797 1.00 52.12 72 SER A CA 1
ATOM 580 C C . SER A 1 72 ? 17.789 -19.590 -41.193 1.00 52.12 72 SER A C 1
ATOM 582 O O . SER A 1 72 ? 18.743 -20.350 -40.998 1.00 52.12 72 SER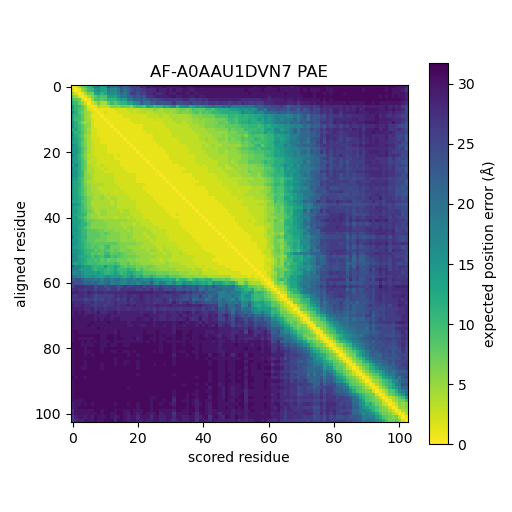 A O 1
ATOM 584 N N . CYS A 1 73 ? 16.549 -19.889 -40.826 1.00 48.75 73 CYS A N 1
ATOM 585 C CA . CYS A 1 73 ? 16.148 -21.247 -40.532 1.00 48.75 73 CYS A CA 1
ATOM 586 C C . CYS A 1 73 ? 16.462 -22.060 -41.791 1.00 48.75 73 CYS A C 1
ATOM 588 O O . CYS A 1 73 ? 15.730 -21.982 -42.775 1.00 48.75 73 CYS A O 1
ATOM 590 N N . AR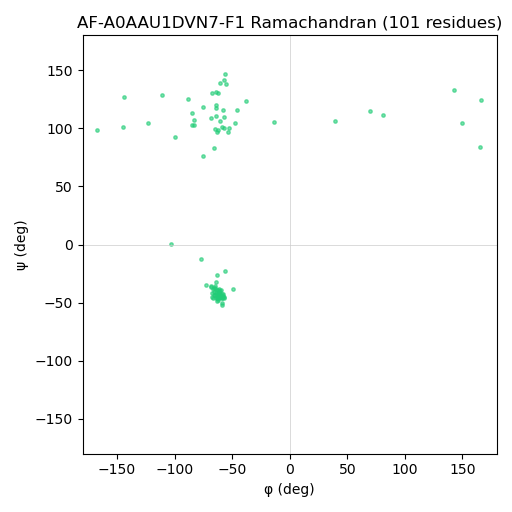G A 1 74 ? 17.580 -22.800 -41.799 1.00 45.06 74 ARG A N 1
ATOM 591 C CA . ARG A 1 74 ? 17.747 -23.907 -42.738 1.00 45.06 74 ARG A CA 1
ATOM 592 C C . ARG A 1 74 ? 16.617 -24.867 -42.415 1.00 45.06 74 ARG A C 1
ATOM 594 O O . ARG A 1 74 ? 16.629 -25.514 -41.372 1.00 45.06 74 ARG A O 1
ATOM 601 N N . ILE A 1 75 ? 15.621 -24.901 -43.288 1.00 49.62 75 ILE A N 1
ATOM 602 C CA . ILE A 1 75 ? 14.608 -25.944 -43.309 1.00 49.62 75 ILE A CA 1
ATOM 603 C C . ILE A 1 75 ? 15.366 -27.238 -43.613 1.00 49.62 75 ILE A C 1
ATOM 605 O O . ILE A 1 75 ? 15.703 -27.520 -44.760 1.00 49.62 75 ILE A O 1
ATOM 609 N N . ILE A 1 76 ? 15.701 -27.995 -42.571 1.00 49.66 76 ILE A N 1
ATOM 610 C CA . ILE A 1 76 ? 16.094 -29.393 -42.715 1.00 49.66 76 ILE A CA 1
ATOM 611 C C . ILE A 1 76 ? 14.813 -30.109 -43.144 1.00 49.66 76 ILE A C 1
ATOM 613 O O . ILE A 1 76 ? 13.869 -30.199 -42.363 1.00 49.66 76 ILE A O 1
ATOM 617 N N . ARG A 1 77 ? 14.736 -30.544 -44.407 1.00 52.47 77 ARG A N 1
ATOM 618 C CA . ARG A 1 77 ? 13.658 -31.420 -44.887 1.00 52.47 77 ARG A CA 1
ATOM 619 C C . ARG A 1 77 ? 13.765 -32.754 -44.138 1.00 52.47 77 ARG A C 1
ATOM 621 O O . ARG A 1 77 ? 14.768 -33.436 -44.338 1.00 52.47 77 ARG A O 1
ATOM 628 N N . PRO A 1 78 ? 12.775 -33.176 -43.332 1.00 42.84 78 PRO A N 1
ATOM 629 C CA . PRO A 1 78 ? 12.752 -34.535 -42.831 1.00 42.84 78 PRO A CA 1
ATOM 630 C C . PRO A 1 78 ? 12.078 -35.413 -43.886 1.00 42.84 78 PRO A C 1
ATOM 632 O O . PRO A 1 78 ? 10.856 -35.412 -44.043 1.00 42.84 78 PRO A O 1
ATOM 635 N N . THR A 1 79 ? 12.874 -36.170 -44.635 1.00 52.50 79 THR A N 1
ATOM 636 C CA . THR A 1 79 ? 12.388 -37.324 -45.396 1.00 52.50 79 THR A CA 1
ATOM 637 C C . THR A 1 79 ? 12.136 -38.477 -44.434 1.00 52.50 79 THR A C 1
ATOM 639 O O . THR A 1 79 ? 12.959 -39.374 -44.352 1.00 52.50 79 THR A O 1
ATOM 642 N N . SER A 1 80 ? 11.034 -38.431 -43.681 1.00 46.38 80 SER A N 1
ATOM 643 C CA . SER A 1 80 ? 10.303 -39.616 -43.196 1.00 46.38 80 SER A CA 1
ATOM 644 C C . SER A 1 80 ? 9.317 -39.232 -42.094 1.00 46.38 80 SER A C 1
ATOM 646 O O . SER A 1 80 ? 9.694 -38.664 -41.071 1.00 46.38 80 SER A O 1
ATOM 648 N N . ARG A 1 81 ? 8.050 -39.589 -42.331 1.00 51.31 81 ARG A N 1
ATOM 649 C CA . ARG A 1 81 ? 6.909 -39.667 -41.404 1.00 51.31 81 ARG A CA 1
ATOM 650 C C . ARG A 1 81 ? 7.263 -39.598 -39.907 1.00 51.31 81 ARG A C 1
ATOM 652 O O . ARG A 1 81 ? 7.606 -40.605 -39.302 1.00 51.31 81 ARG A O 1
ATOM 659 N N . SER A 1 82 ? 6.999 -38.456 -39.279 1.00 40.19 82 SER A N 1
ATOM 660 C CA . SER A 1 82 ? 6.519 -38.423 -37.895 1.00 40.19 82 SER A CA 1
ATOM 661 C C . SER A 1 82 ? 5.525 -37.273 -37.738 1.00 40.19 82 SER A C 1
ATOM 663 O O . SER A 1 82 ? 5.748 -36.142 -38.169 1.00 40.19 82 SER A O 1
ATOM 665 N N . TRP A 1 83 ? 4.349 -37.609 -37.222 1.00 44.38 83 TRP A N 1
ATOM 666 C CA . TRP A 1 83 ? 3.265 -36.677 -36.963 1.00 44.38 83 TRP A CA 1
ATOM 667 C C . TRP A 1 83 ? 3.581 -35.856 -35.713 1.00 44.38 83 TRP A C 1
ATOM 669 O O . TRP A 1 83 ? 3.662 -36.430 -34.633 1.00 44.38 83 TRP A O 1
ATOM 679 N N . ARG A 1 84 ? 3.702 -34.533 -35.873 1.00 47.88 84 ARG A N 1
ATOM 680 C CA . ARG A 1 84 ? 3.306 -33.440 -34.954 1.00 47.88 84 ARG A CA 1
ATOM 681 C C . ARG A 1 84 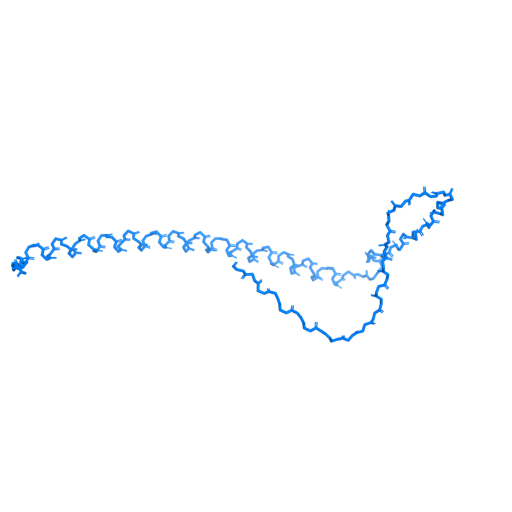? 4.253 -32.267 -35.160 1.00 47.88 84 ARG A C 1
ATOM 683 O O . ARG A 1 84 ? 5.393 -32.314 -34.728 1.00 47.88 84 ARG A O 1
ATOM 690 N N . CYS A 1 85 ? 3.745 -31.250 -35.845 1.00 36.66 85 CYS A N 1
ATOM 691 C CA . CYS A 1 85 ? 4.050 -29.825 -35.690 1.00 36.66 85 CYS A CA 1
ATOM 692 C C . CYS A 1 85 ? 3.507 -29.136 -36.940 1.00 36.66 85 CYS A C 1
ATOM 694 O O . CYS A 1 85 ? 4.218 -28.932 -37.918 1.00 36.66 85 CYS A O 1
ATOM 696 N N . SER A 1 86 ? 2.214 -28.820 -36.934 1.00 38.88 86 SER A N 1
ATOM 697 C CA . SER A 1 86 ? 1.673 -27.836 -37.866 1.00 38.88 86 SER A CA 1
ATOM 698 C C . SER A 1 86 ? 1.884 -26.452 -37.255 1.00 38.88 86 SER A C 1
ATOM 700 O O . SER A 1 86 ? 1.212 -26.141 -36.273 1.00 38.88 86 SER A O 1
ATOM 702 N N . PRO A 1 87 ? 2.730 -25.574 -37.814 1.00 42.88 87 PRO A N 1
ATOM 703 C CA . PRO A 1 87 ? 2.502 -24.152 -37.682 1.00 42.88 87 PRO A CA 1
ATOM 704 C C . PRO A 1 87 ? 1.491 -23.777 -38.769 1.00 42.88 87 PRO A C 1
ATOM 706 O O . PRO A 1 87 ? 1.833 -23.710 -39.948 1.00 42.88 87 PRO A O 1
ATOM 709 N N . ARG A 1 88 ? 0.221 -23.574 -38.397 1.00 39.69 88 ARG A N 1
ATOM 710 C CA . ARG A 1 88 ? -0.719 -22.869 -39.281 1.00 39.69 88 ARG A CA 1
ATOM 711 C C . ARG A 1 88 ? -0.204 -21.432 -39.437 1.00 39.69 88 ARG A C 1
ATOM 713 O O . ARG A 1 88 ? -0.107 -20.739 -38.424 1.00 39.69 88 ARG A O 1
ATOM 720 N N . PRO A 1 89 ? 0.109 -20.955 -40.651 1.00 41.06 89 PRO A N 1
ATOM 721 C CA . PRO A 1 89 ? 0.3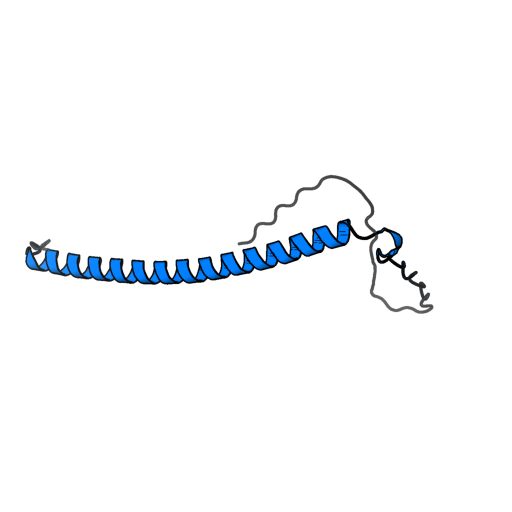80 -19.549 -40.866 1.00 41.06 89 PRO A CA 1
ATOM 722 C C . PRO A 1 89 ? -0.970 -18.848 -41.034 1.00 41.06 89 PRO A C 1
ATOM 724 O O . PRO A 1 89 ? -1.631 -19.009 -42.054 1.00 41.06 89 PRO A O 1
ATOM 727 N N . THR A 1 90 ? -1.415 -18.078 -40.045 1.00 40.62 90 THR A N 1
ATOM 728 C CA . THR A 1 90 ? -2.509 -17.120 -40.260 1.00 40.62 90 THR A CA 1
ATOM 729 C C . THR A 1 90 ? -1.911 -15.738 -40.442 1.00 40.62 90 THR A C 1
ATOM 731 O O . THR A 1 90 ? -1.653 -15.016 -39.480 1.00 40.62 90 THR A O 1
ATOM 734 N N . VAL A 1 91 ? -1.673 -15.386 -41.704 1.00 39.59 91 VAL A N 1
ATOM 735 C CA . VAL A 1 91 ? -1.501 -14.000 -42.134 1.00 39.59 91 VAL A CA 1
ATOM 736 C C . VAL A 1 91 ? -2.890 -13.450 -42.467 1.00 39.59 91 VAL A C 1
ATOM 738 O O . VAL A 1 91 ? -3.579 -14.005 -43.313 1.00 39.59 91 VAL A O 1
ATOM 741 N N . ARG A 1 92 ? -3.222 -12.323 -41.819 1.00 35.59 92 ARG A N 1
ATOM 742 C CA . ARG A 1 92 ? -4.229 -11.300 -42.174 1.00 35.59 92 ARG A CA 1
ATOM 743 C C . ARG A 1 92 ? -5.733 -11.630 -42.099 1.00 35.59 92 ARG A C 1
ATOM 745 O O . ARG A 1 92 ? -6.272 -12.337 -42.935 1.00 35.59 92 ARG A O 1
ATOM 752 N N . CYS A 1 93 ? -6.415 -10.934 -41.180 1.00 34.56 93 CYS A N 1
ATOM 753 C CA . CYS A 1 93 ? -7.318 -9.786 -41.429 1.00 34.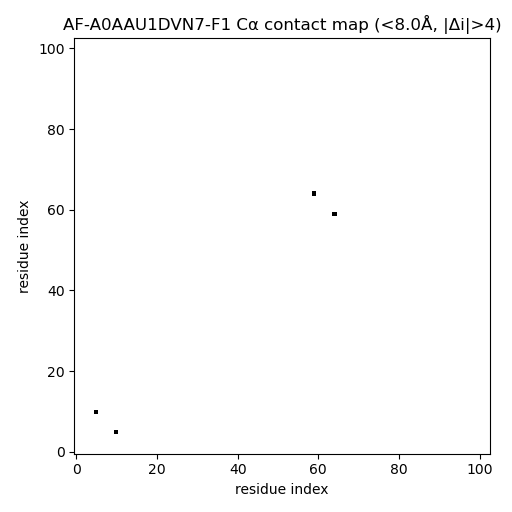56 93 CYS A CA 1
ATOM 754 C C . CYS A 1 93 ? -8.545 -9.794 -40.497 1.00 34.56 93 CYS A C 1
ATOM 756 O O . CYS A 1 93 ? -9.246 -10.789 -40.414 1.00 34.56 93 CYS A O 1
ATOM 758 N N . GLY A 1 94 ? -8.842 -8.628 -39.909 1.00 34.72 94 GLY A N 1
ATOM 759 C CA . GLY A 1 94 ? -10.216 -8.163 -39.670 1.00 34.72 94 GLY A CA 1
ATOM 760 C C . GLY A 1 94 ? -10.974 -8.701 -38.450 1.00 34.72 94 GLY A C 1
ATOM 761 O O . GLY A 1 94 ? -11.398 -9.842 -38.431 1.00 34.72 94 GLY A O 1
ATOM 762 N N . HIS A 1 95 ? -11.218 -7.805 -37.486 1.00 43.25 95 HIS A N 1
ATOM 763 C CA . HIS A 1 95 ? -12.415 -7.721 -36.633 1.00 43.25 95 HIS A CA 1
ATOM 764 C C . HIS A 1 95 ? -13.053 -9.026 -36.117 1.00 43.25 95 HIS A C 1
ATOM 766 O O . HIS A 1 95 ? -13.842 -9.674 -36.795 1.00 43.25 95 HIS A O 1
ATOM 772 N N . GLY A 1 96 ? -12.867 -9.294 -34.823 1.00 34.91 96 GLY A N 1
ATOM 773 C CA . GLY A 1 96 ? -13.698 -10.241 -34.083 1.00 34.91 96 GLY A CA 1
ATOM 774 C C . GLY A 1 96 ? -13.455 -10.124 -32.586 1.00 34.91 96 GLY A C 1
ATOM 775 O O . GLY A 1 96 ? -12.470 -10.642 -32.072 1.00 34.91 96 GLY A O 1
ATOM 776 N N . ARG A 1 97 ? -14.332 -9.399 -31.887 1.00 43.72 97 ARG A N 1
ATOM 777 C CA . ARG A 1 97 ? -14.363 -9.330 -30.421 1.00 43.72 97 ARG A CA 1
ATOM 778 C C . ARG A 1 97 ? -14.467 -10.743 -29.841 1.00 43.72 97 ARG A C 1
ATOM 780 O O . ARG A 1 97 ? -15.314 -11.515 -30.272 1.00 43.72 97 ARG A O 1
ATOM 787 N N . SER A 1 98 ? -13.721 -11.025 -28.778 1.00 42.97 98 SER A N 1
ATOM 788 C CA . SER A 1 98 ? -14.126 -12.047 -27.810 1.00 42.97 98 SER A CA 1
ATOM 789 C C . SER A 1 98 ? -13.698 -11.623 -26.410 1.00 42.97 98 SER A C 1
ATOM 791 O O . SER A 1 98 ? -12.532 -11.739 -26.035 1.00 42.97 98 SER A O 1
ATOM 793 N N . VAL A 1 99 ? -14.670 -11.110 -25.659 1.00 45.16 99 VAL A N 1
ATOM 794 C CA . VAL A 1 99 ? -14.626 -10.959 -24.205 1.00 45.16 99 VAL A CA 1
ATOM 795 C C . VAL A 1 99 ? -14.505 -12.357 -23.601 1.00 45.16 99 VAL A C 1
ATOM 797 O O . VAL A 1 99 ? -15.290 -13.239 -23.947 1.00 45.16 99 VAL A O 1
ATOM 800 N N . ARG A 1 100 ? -13.560 -12.567 -22.682 1.00 44.41 100 ARG A N 1
ATOM 801 C CA . ARG A 1 100 ? -13.621 -13.699 -21.752 1.00 44.41 100 ARG A CA 1
ATOM 802 C C . ARG A 1 100 ? -13.569 -13.199 -20.318 1.00 44.41 100 ARG A C 1
ATOM 804 O O . ARG A 1 100 ? -12.533 -12.788 -19.812 1.00 44.41 100 ARG A O 1
ATOM 811 N N . ARG A 1 101 ? -14.765 -13.250 -19.736 1.00 40.50 101 ARG A N 1
ATOM 812 C CA . ARG A 1 101 ? -15.100 -13.416 -18.325 1.00 40.50 101 ARG A CA 1
ATOM 813 C C . ARG A 1 101 ? -14.129 -14.399 -17.660 1.00 40.50 101 ARG A C 1
ATOM 815 O O . ARG A 1 101 ? -14.036 -15.540 -18.106 1.00 40.50 101 ARG A O 1
ATOM 822 N N . TRP A 1 102 ? -13.467 -13.947 -16.604 1.00 43.41 102 TRP A N 1
ATOM 823 C CA . TRP A 1 102 ? -12.920 -14.809 -15.565 1.00 43.41 102 TRP A CA 1
ATOM 824 C C . TRP A 1 102 ? -13.752 -14.557 -14.312 1.00 43.41 102 TRP A C 1
ATOM 826 O O . TRP A 1 102 ? -14.066 -13.410 -13.997 1.00 43.41 102 TRP A O 1
ATOM 836 N N . THR A 1 103 ? -14.223 -15.662 -13.748 1.00 53.62 103 THR A N 1
ATOM 837 C CA . THR A 1 103 ? -14.888 -15.794 -12.448 1.00 53.62 103 THR A CA 1
ATOM 838 C C . THR A 1 103 ? -14.014 -15.295 -11.318 1.00 53.62 103 THR A C 1
ATOM 840 O O . THR A 1 103 ? -12.799 -15.587 -11.394 1.00 53.62 103 THR A O 1
#

Secondary structure (DSSP, 8-state):
-------HHHHHHHHHHHHHHHHHHHHHHHHHHHHHHHHHHHHHHHHHHHHHHHHHHHHS-GGGS--------------S-----------------------

pLDDT: mean 74.03, std 25.01, range [33.97, 98.75]

Solvent-accessible surface area (backbone atoms only — not comparable to full-atom values): 6864 Å² total; per-residue (Å²): 131,82,87,64,83,72,49,70,67,60,52,49,54,54,49,54,51,49,50,51,50,52,50,53,52,52,52,55,50,51,52,51,51,52,55,51,49,53,52,50,52,52,51,51,52,54,51,47,53,51,50,51,51,53,51,53,62,67,72,49,60,76,89,73,54,84,71,80,73,75,75,74,76,75,78,76,79,78,94,68,96,74,94,83,83,83,81,80,84,83,80,87,82,82,90,78,90,78,90,77,89,77,134

Radius of gyration: 32.83 Å; Cα contacts (8 Å, |Δi|>4): 2; chains: 1; bounding box: 64×48×78 Å